Protein AF-A0A938NHD4-F1 (afdb_monomer)

Mean predicted aligned error: 3.76 Å

Solvent-accessible surface area (backbone atoms only — not comparable to ful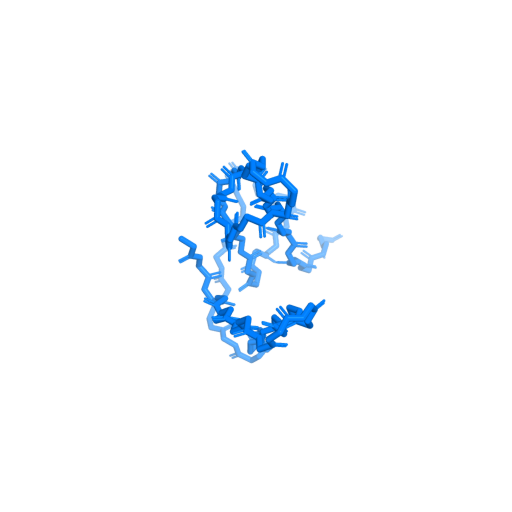l-atom values): 3829 Å² total; per-residue (Å²): 104,39,58,62,49,77,48,72,58,90,95,44,79,46,77,48,66,58,87,85,50,85,64,42,73,36,97,84,67,60,29,34,35,46,26,32,39,86,51,76,41,79,75,51,70,56,96,93,38,76,38,70,46,70,52,80,41,66,47,77,111

Nearest PDB structures (foldseek):
  2yiw-assembly1_A  TM=3.818E-01  e=5.946E+00  Homo sapiens
  3p79-assembly1_A  TM=3.459E-01  e=7.110E+00  Mus musculus
  3l8s-assembly1_A  TM=3.566E-01  e=7.110E+00  Homo sapiens
  4kin-assembly4_D  TM=3.681E-01  e=7.547E+00  Homo sapiens
  5r90-assembly1_A  TM=3.760E-01  e=7.547E+00  Mus musculus

Radius of gyration: 13.32 Å; Cα contacts (8 Å, |Δi|>4): 108; chains: 1; bounding box: 33×16×35 Å

Structure (mmCIF, N/CA/C/O backbone):
data_AF-A0A938NHD4-F1
#
_entry.id   AF-A0A938NHD4-F1
#
loop_
_atom_site.group_PDB
_atom_site.id
_atom_site.type_symbol
_atom_site.label_atom_id
_atom_site.label_alt_id
_atom_site.label_comp_id
_atom_site.label_asym_id
_atom_site.label_entity_id
_atom_site.label_seq_id
_atom_site.pdbx_PDB_ins_code
_atom_site.Cartn_x
_atom_site.Cartn_y
_atom_site.Cartn_z
_atom_site.occupancy
_atom_site.B_iso_or_equiv
_atom_site.auth_seq_id
_atom_site.auth_comp_id
_atom_site.auth_asym_id
_atom_site.auth_atom_id
_atom_site.pdbx_PDB_model_num
ATOM 1 N N . MET A 1 1 ? -2.937 6.176 -4.020 1.00 86.69 1 MET A N 1
ATOM 2 C CA . MET A 1 1 ? -2.497 4.763 -3.988 1.00 86.69 1 MET A CA 1
ATOM 3 C C . MET A 1 1 ? -2.369 4.263 -5.419 1.00 86.69 1 MET A C 1
ATOM 5 O O . MET A 1 1 ? -3.206 4.619 -6.237 1.00 86.69 1 MET A O 1
ATOM 9 N N . GLN A 1 2 ? -1.345 3.472 -5.722 1.00 91.31 2 GLN A N 1
ATOM 10 C CA . GLN A 1 2 ? -1.091 2.872 -7.034 1.00 91.31 2 GLN A CA 1
ATOM 11 C C . GLN A 1 2 ? -1.271 1.357 -6.927 1.00 91.31 2 GLN A C 1
ATOM 13 O O . GLN A 1 2 ? -0.586 0.743 -6.114 1.00 91.31 2 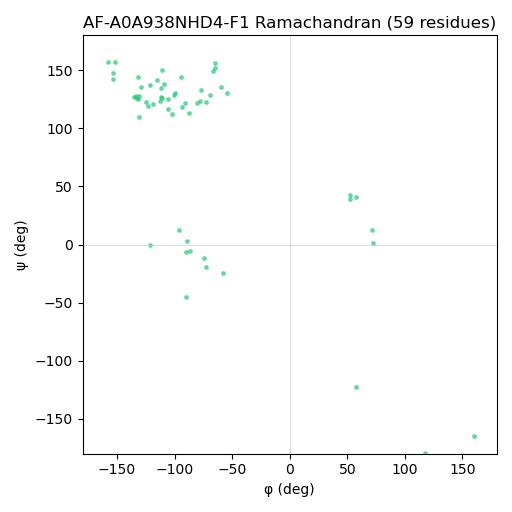GLN A O 1
ATOM 18 N N . ASN A 1 3 ? -2.153 0.775 -7.751 1.00 94.44 3 ASN A N 1
ATOM 19 C CA . ASN A 1 3 ? -2.414 -0.673 -7.811 1.00 94.44 3 ASN A CA 1
ATOM 20 C C . ASN A 1 3 ? -2.744 -1.308 -6.440 1.00 94.44 3 ASN A C 1
ATOM 22 O O . ASN A 1 3 ? -2.240 -2.369 -6.080 1.00 94.44 3 ASN A O 1
ATOM 26 N N . ILE A 1 4 ? -3.566 -0.612 -5.652 1.00 95.94 4 ILE A N 1
ATOM 27 C CA . ILE A 1 4 ? -4.051 -1.080 -4.353 1.00 95.94 4 ILE A CA 1
ATOM 28 C C . ILE A 1 4 ? -5.549 -0.823 -4.293 1.00 95.94 4 ILE A C 1
ATOM 30 O O . ILE A 1 4 ? -5.990 0.312 -4.474 1.00 95.94 4 ILE A O 1
ATOM 34 N N . GLU A 1 5 ? -6.302 -1.865 -3.970 1.00 95.69 5 GLU A N 1
ATOM 35 C CA . GLU A 1 5 ? -7.680 -1.765 -3.509 1.00 95.69 5 GLU A CA 1
ATOM 36 C C . GLU A 1 5 ? -7.738 -2.188 -2.040 1.00 95.69 5 GLU A C 1
ATOM 38 O O . GLU A 1 5 ? -7.137 -3.187 -1.644 1.00 95.69 5 GLU A O 1
ATOM 43 N N . THR A 1 6 ? -8.451 -1.417 -1.224 1.00 95.06 6 THR A N 1
ATOM 44 C CA . THR A 1 6 ? -8.626 -1.690 0.205 1.00 95.06 6 THR A CA 1
ATOM 45 C C . THR A 1 6 ? -10.101 -1.845 0.528 1.00 95.06 6 THR A C 1
ATOM 47 O O . THR A 1 6 ? -10.908 -1.018 0.103 1.00 95.06 6 THR A O 1
ATOM 50 N N . LYS A 1 7 ? -10.446 -2.838 1.347 1.00 95.19 7 LYS A N 1
ATOM 51 C CA . LYS A 1 7 ? -11.804 -3.028 1.863 1.00 95.19 7 LYS A CA 1
ATOM 52 C C . LYS A 1 7 ? -11.759 -3.331 3.354 1.00 95.19 7 LYS A C 1
ATOM 54 O O . LYS A 1 7 ? -11.071 -4.262 3.763 1.00 95.19 7 LYS A O 1
ATOM 59 N N . VAL A 1 8 ? -12.512 -2.573 4.147 1.00 93.75 8 VAL A N 1
ATOM 60 C CA . VAL A 1 8 ? -12.691 -2.830 5.582 1.00 93.75 8 VAL A CA 1
ATOM 61 C C . VAL A 1 8 ? -14.083 -3.405 5.813 1.00 93.75 8 VAL A C 1
ATOM 63 O O . VAL A 1 8 ? -15.077 -2.817 5.391 1.00 93.75 8 VAL A O 1
ATOM 66 N N . VAL A 1 9 ? -14.155 -4.568 6.459 1.00 93.75 9 VAL A N 1
ATOM 67 C CA . VAL A 1 9 ? -15.410 -5.198 6.895 1.00 93.75 9 VAL A CA 1
ATOM 68 C C . VAL A 1 9 ? -15.256 -5.589 8.359 1.00 93.75 9 VAL A C 1
ATOM 70 O O . VAL A 1 9 ? -14.481 -6.488 8.688 1.00 93.75 9 VAL A O 1
ATOM 73 N N . GLY A 1 10 ? -15.967 -4.892 9.248 1.00 89.50 10 GLY A N 1
ATOM 74 C CA . GLY A 1 10 ? -15.734 -5.000 10.689 1.00 89.50 10 GLY A CA 1
ATOM 75 C C . GLY A 1 10 ? -14.282 -4.652 11.025 1.00 89.50 10 GLY A C 1
ATOM 76 O O . GLY A 1 10 ? -13.798 -3.592 10.641 1.00 89.50 10 GLY A O 1
ATOM 77 N N . ASN A 1 11 ? -13.576 -5.584 11.668 1.00 90.25 11 ASN A N 1
ATOM 78 C CA . ASN A 1 11 ? -12.168 -5.425 12.051 1.00 90.25 11 ASN A CA 1
ATOM 79 C C . ASN A 1 11 ? -11.184 -6.055 11.045 1.00 90.25 11 ASN A C 1
ATOM 81 O O . ASN A 1 11 ? -10.007 -6.224 11.359 1.00 90.25 11 ASN A O 1
ATOM 85 N N . LEU A 1 12 ? -11.650 -6.437 9.851 1.00 93.94 12 LEU A N 1
ATOM 86 C CA . LEU A 1 12 ? -10.824 -7.048 8.812 1.00 93.94 12 LEU A CA 1
ATOM 87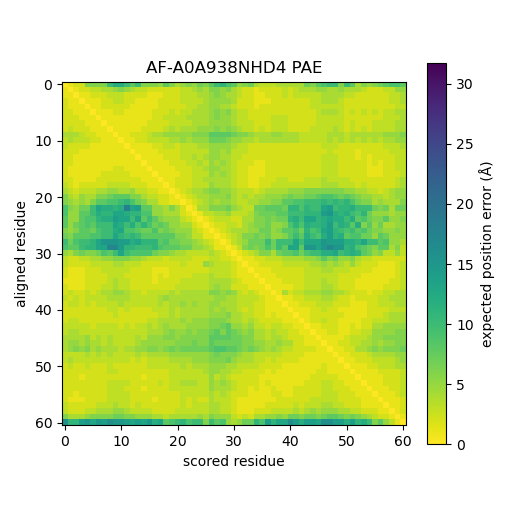 C C . LEU A 1 12 ? -10.537 -6.048 7.690 1.00 93.94 12 LEU A C 1
ATOM 89 O O . LEU A 1 12 ? -11.445 -5.639 6.966 1.00 93.94 12 LEU A O 1
ATOM 93 N N . LEU A 1 13 ? -9.260 -5.712 7.506 1.00 95.75 13 LEU A N 1
ATOM 94 C CA . LEU A 1 13 ? -8.761 -4.987 6.340 1.00 95.75 13 LEU A CA 1
ATOM 95 C C . LEU A 1 13 ? -8.266 -5.990 5.290 1.00 95.75 13 LEU A C 1
ATOM 97 O O . LEU A 1 13 ? -7.320 -6.734 5.531 1.00 95.75 13 LEU A O 1
ATOM 101 N N . THR A 1 14 ? -8.883 -5.980 4.112 1.00 97.00 14 THR A N 1
ATOM 102 C CA . THR A 1 14 ? -8.414 -6.704 2.924 1.00 97.00 14 THR A CA 1
ATOM 103 C C . THR A 1 14 ? -7.685 -5.739 1.998 1.00 97.00 14 THR A C 1
ATOM 105 O O . THR A 1 14 ? -8.218 -4.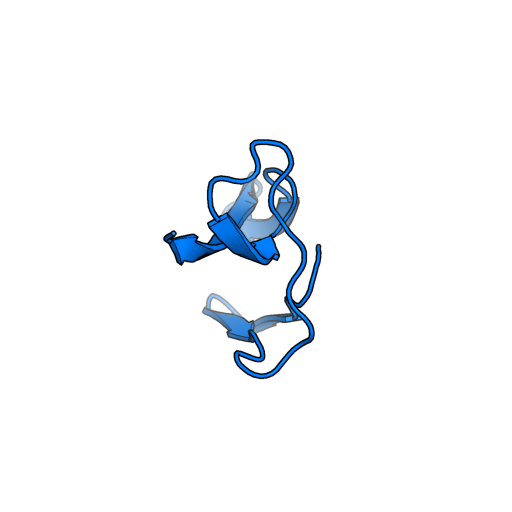674 1.680 1.00 97.00 14 THR A O 1
ATOM 108 N N . ILE A 1 15 ? -6.483 -6.117 1.563 1.00 97.12 15 ILE A N 1
ATOM 109 C CA . ILE A 1 15 ? -5.664 -5.361 0.611 1.00 97.12 15 ILE A CA 1
ATOM 110 C C . ILE A 1 15 ? -5.459 -6.236 -0.621 1.00 97.12 15 ILE A C 1
ATOM 112 O O . ILE A 1 15 ? -4.894 -7.323 -0.521 1.00 97.12 15 ILE A O 1
ATOM 116 N N . THR A 1 16 ? -5.892 -5.746 -1.776 1.00 97.19 16 THR A N 1
ATOM 117 C CA . THR A 1 16 ? -5.781 -6.455 -3.051 1.00 97.19 16 THR A CA 1
ATOM 118 C C . THR A 1 16 ? -4.797 -5.727 -3.955 1.00 97.19 16 THR A C 1
ATOM 120 O O . THR A 1 16 ? -4.932 -4.526 -4.197 1.00 97.19 16 THR A O 1
ATOM 123 N N . ILE A 1 17 ? -3.805 -6.465 -4.457 1.00 96.94 17 ILE A N 1
ATOM 124 C CA . ILE A 1 17 ? -2.755 -5.970 -5.352 1.00 96.94 17 ILE A CA 1
ATOM 125 C C . ILE A 1 17 ? -2.661 -6.920 -6.542 1.00 96.94 17 ILE A C 1
ATOM 127 O O . ILE A 1 17 ? -2.513 -8.129 -6.360 1.00 96.94 17 ILE A O 1
ATOM 131 N N . LYS A 1 18 ? -2.718 -6.381 -7.762 1.00 95.56 18 LYS A N 1
ATOM 132 C CA . LYS A 1 18 ? -2.548 -7.167 -8.989 1.00 95.56 18 LYS A CA 1
ATOM 133 C C . LYS A 1 18 ? -1.067 -7.249 -9.353 1.00 95.56 18 LYS A C 1
ATOM 135 O 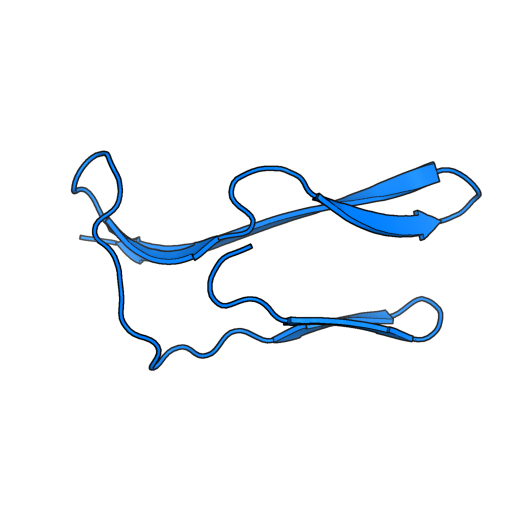O . LYS A 1 18 ? -0.456 -6.233 -9.675 1.00 95.56 18 LYS A O 1
ATOM 140 N N . LEU A 1 19 ? -0.468 -8.436 -9.276 1.00 93.12 19 LEU A N 1
ATOM 141 C CA . LEU A 1 19 ? 0.975 -8.619 -9.519 1.00 93.12 19 LEU A CA 1
ATOM 142 C C . LEU A 1 19 ? 1.372 -8.505 -11.001 1.00 93.12 19 LEU A C 1
ATOM 144 O O . LEU A 1 19 ? 2.539 -8.276 -11.316 1.00 93.12 19 LEU A O 1
ATOM 148 N N . ASP A 1 20 ? 0.403 -8.658 -11.898 1.00 90.88 20 ASP A N 1
ATOM 149 C CA . ASP A 1 20 ? 0.528 -8.554 -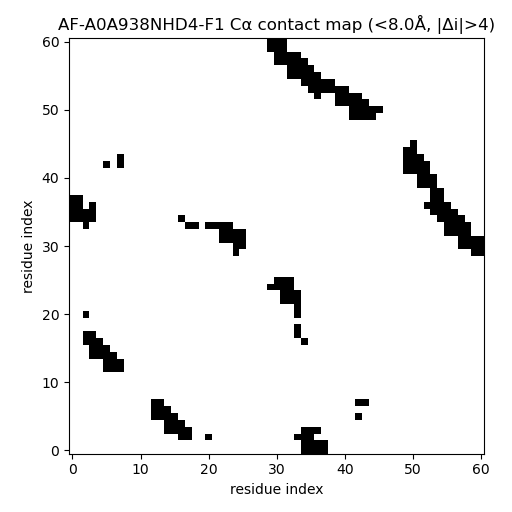13.352 1.00 90.88 20 ASP A CA 1
ATOM 150 C C . ASP A 1 20 ? 0.308 -7.125 -13.884 1.00 90.88 20 ASP A C 1
ATOM 152 O O . ASP A 1 20 ? 0.362 -6.896 -15.092 1.00 90.88 20 ASP A O 1
ATOM 156 N N . ALA A 1 21 ? 0.088 -6.146 -13.001 1.00 85.06 21 ALA A N 1
ATOM 157 C CA . ALA A 1 21 ? -0.081 -4.754 -13.397 1.00 85.06 21 ALA A CA 1
ATOM 158 C C . ALA A 1 21 ? 1.203 -4.161 -14.023 1.00 85.06 21 ALA A C 1
ATOM 160 O O . ALA A 1 21 ? 2.318 -4.554 -13.652 1.00 85.06 21 ALA A O 1
ATOM 161 N N . PRO A 1 22 ? 1.075 -3.165 -14.927 1.00 81.50 22 PRO A N 1
ATOM 162 C CA . PRO A 1 22 ? 2.217 -2.436 -15.466 1.00 81.50 22 PRO A CA 1
ATOM 163 C C . PRO A 1 22 ? 3.083 -1.849 -14.351 1.00 81.50 22 PRO A C 1
ATOM 165 O O . PRO A 1 22 ? 2.586 -1.181 -13.442 1.00 81.50 22 PRO A O 1
ATOM 168 N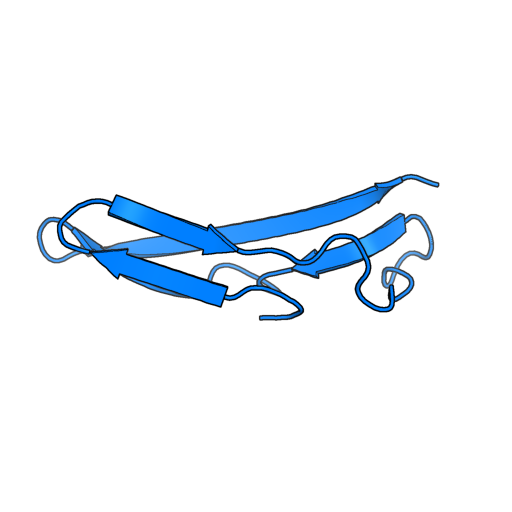 N . ARG A 1 23 ? 4.391 -2.095 -14.432 1.00 82.75 23 ARG A N 1
ATOM 169 C CA . ARG A 1 23 ? 5.351 -1.678 -13.408 1.00 82.75 23 ARG A CA 1
ATOM 170 C C . ARG A 1 23 ? 5.968 -0.338 -13.772 1.00 82.75 23 ARG A C 1
ATOM 172 O O . ARG A 1 23 ? 6.246 -0.068 -14.938 1.00 82.75 23 ARG A O 1
ATOM 179 N N . THR A 1 24 ? 6.231 0.484 -12.765 1.00 79.50 24 THR A N 1
ATOM 180 C CA . THR A 1 24 ? 6.942 1.758 -12.936 1.00 79.50 24 THR A CA 1
ATOM 181 C C . THR A 1 24 ? 8.330 1.641 -12.323 1.00 79.50 24 THR A C 1
ATOM 183 O O . THR A 1 24 ? 8.475 1.080 -11.238 1.00 79.50 24 THR A O 1
ATOM 186 N N . ALA A 1 25 ? 9.362 2.164 -12.986 1.00 80.25 25 ALA A N 1
ATOM 187 C CA . ALA A 1 25 ? 10.672 2.283 -12.352 1.00 80.25 25 ALA A CA 1
ATOM 188 C C . ALA A 1 25 ? 10.554 3.166 -11.100 1.00 80.25 25 ALA A C 1
ATOM 190 O O . ALA A 1 25 ? 9.888 4.204 -11.122 1.00 80.25 25 ALA A O 1
ATOM 191 N N . SER A 1 26 ? 11.174 2.754 -9.996 1.00 80.19 26 SER A N 1
ATOM 192 C CA . SER A 1 26 ? 11.261 3.607 -8.816 1.00 80.19 26 SER A CA 1
ATOM 193 C C . SER A 1 26 ? 12.104 4.845 -9.119 1.00 80.19 26 SER A C 1
ATOM 195 O O . SER A 1 26 ? 12.962 4.826 -10.000 1.00 80.19 26 SER A O 1
ATOM 197 N N . ALA A 1 27 ? 11.887 5.929 -8.368 1.00 75.69 27 ALA A N 1
ATOM 198 C CA . ALA A 1 27 ? 12.588 7.199 -8.581 1.00 75.69 27 ALA A CA 1
ATOM 199 C C . ALA A 1 27 ? 14.125 7.080 -8.492 1.00 75.69 27 ALA A C 1
ATOM 201 O O . ALA A 1 27 ? 14.838 7.886 -9.076 1.00 75.69 27 ALA A O 1
ATOM 202 N N . SER A 1 28 ? 14.639 6.070 -7.781 1.00 78.62 28 SER A N 1
ATOM 203 C CA . SER A 1 28 ? 16.075 5.776 -7.690 1.00 78.62 28 SER A CA 1
ATOM 204 C C . SER A 1 28 ? 16.585 4.810 -8.768 1.00 78.62 28 SER A C 1
ATOM 206 O O . SER A 1 28 ? 17.782 4.543 -8.812 1.00 78.62 28 SER A O 1
ATOM 208 N N . GLY A 1 29 ? 15.696 4.240 -9.589 1.00 77.62 29 GLY A N 1
ATOM 209 C CA . GLY A 1 29 ? 16.007 3.230 -10.604 1.00 77.62 29 GLY A CA 1
ATOM 210 C C . GLY A 1 29 ? 16.346 1.840 -10.052 1.00 77.62 29 GLY A C 1
ATOM 211 O O . GLY A 1 29 ? 16.642 0.938 -10.825 1.00 77.62 29 GLY A O 1
ATOM 212 N N . LYS A 1 30 ? 16.301 1.641 -8.727 1.00 81.50 30 LYS A N 1
ATOM 213 C CA . LYS A 1 30 ? 16.759 0.405 -8.061 1.00 81.50 30 LYS A CA 1
ATOM 214 C C . LYS A 1 30 ? 15.699 -0.694 -7.965 1.00 81.50 30 LYS A C 1
ATOM 216 O O . LYS A 1 30 ? 15.974 -1.770 -7.444 1.00 81.50 30 LYS A O 1
ATOM 221 N N . SER A 1 31 ? 14.468 -0.411 -8.376 1.00 85.25 31 SER A N 1
ATOM 222 C CA . SER A 1 31 ? 13.353 -1.352 -8.262 1.00 85.25 31 SER A CA 1
ATOM 223 C C . SER A 1 31 ? 12.241 -1.035 -9.253 1.00 85.25 31 SER A C 1
ATOM 225 O O . SER A 1 31 ? 12.099 0.103 -9.703 1.00 85.25 31 SER A O 1
ATOM 227 N N . GLN A 1 32 ? 11.426 -2.040 -9.571 1.00 90.31 32 GLN A N 1
ATOM 228 C CA . GLN A 1 32 ? 10.185 -1.867 -10.323 1.00 90.31 32 GLN A CA 1
ATOM 229 C C . GLN A 1 32 ? 9.003 -1.910 -9.355 1.00 90.31 32 GLN A C 1
ATOM 231 O O . GLN A 1 32 ? 8.721 -2.945 -8.752 1.00 90.31 32 GLN A O 1
ATOM 236 N N . VAL A 1 33 ? 8.320 -0.781 -9.185 1.00 91.75 33 VAL A N 1
ATOM 237 C CA . VAL A 1 33 ? 7.166 -0.651 -8.292 1.00 91.75 33 VAL A CA 1
ATOM 238 C C . VAL A 1 33 ? 5.966 -1.365 -8.912 1.00 91.75 33 VAL A C 1
ATOM 240 O O . VAL A 1 33 ? 5.557 -1.043 -10.028 1.00 91.75 33 VAL A O 1
ATOM 243 N N . ILE A 1 34 ? 5.413 -2.327 -8.170 1.00 94.31 34 ILE A N 1
ATOM 244 C CA . ILE A 1 34 ? 4.163 -3.032 -8.485 1.00 94.31 34 ILE A CA 1
ATOM 245 C C . ILE A 1 34 ? 2.988 -2.283 -7.853 1.00 94.31 34 ILE A C 1
ATOM 247 O O . ILE A 1 34 ? 1.969 -2.074 -8.503 1.00 94.31 34 ILE A O 1
ATOM 251 N N . ALA A 1 35 ? 3.122 -1.876 -6.588 1.00 94.75 35 ALA A N 1
ATOM 252 C CA . ALA A 1 35 ? 2.098 -1.138 -5.862 1.00 94.75 35 ALA A CA 1
ATOM 253 C C . ALA A 1 35 ? 2.705 -0.273 -4.757 1.00 94.75 35 ALA A C 1
ATOM 255 O O . ALA A 1 35 ? 3.704 -0.642 -4.135 1.00 94.75 35 ALA A O 1
ATOM 256 N N . SER A 1 36 ? 2.085 0.873 -4.487 1.00 94.19 36 SER A N 1
ATOM 257 C CA . SER A 1 36 ? 2.480 1.730 -3.372 1.00 94.19 36 SER A CA 1
ATOM 258 C C . SER A 1 36 ? 1.317 2.577 -2.870 1.00 94.19 36 SER A C 1
ATOM 260 O O . SER A 1 36 ? 0.519 3.100 -3.654 1.00 94.19 36 SER A O 1
ATOM 262 N N . THR A 1 37 ? 1.234 2.777 -1.556 1.00 95.75 37 THR A N 1
ATOM 263 C CA . THR A 1 37 ? 0.345 3.799 -0.983 1.00 95.75 37 THR A CA 1
ATOM 264 C C . THR A 1 37 ? 0.882 5.218 -1.179 1.00 95.75 37 THR A C 1
ATOM 266 O O . THR A 1 37 ? 0.113 6.159 -1.006 1.00 95.75 37 THR A O 1
ATOM 269 N N . GLN A 1 38 ? 2.146 5.374 -1.605 1.00 92.38 38 GLN A N 1
ATOM 270 C CA . GLN A 1 38 ? 2.850 6.655 -1.774 1.00 92.38 38 GLN A CA 1
ATOM 271 C C . GLN A 1 38 ? 2.895 7.481 -0.475 1.00 92.38 38 GLN A C 1
ATOM 273 O O . GLN A 1 38 ? 2.714 8.695 -0.476 1.00 92.38 38 GLN A O 1
ATOM 278 N N . GLY A 1 39 ? 3.128 6.794 0.645 1.00 92.94 39 GLY A N 1
ATOM 279 C CA . GLY A 1 39 ? 3.061 7.351 1.996 1.00 92.94 39 GLY A CA 1
ATOM 280 C C . GLY A 1 39 ? 1.982 6.674 2.839 1.00 92.9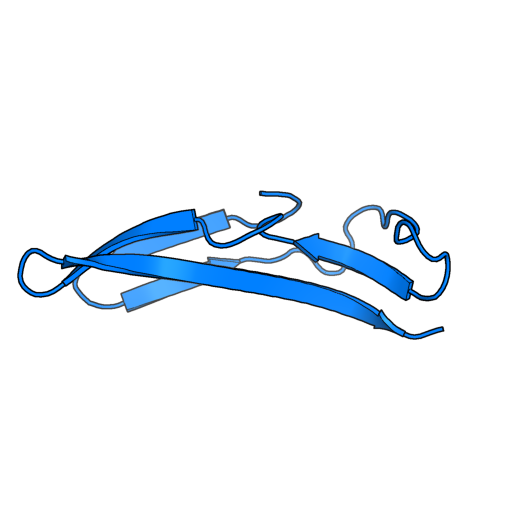4 39 GLY A C 1
ATOM 281 O O . GLY A 1 39 ? 1.311 5.746 2.386 1.00 92.94 39 GLY A O 1
ATOM 282 N N . ASN A 1 40 ? 1.834 7.114 4.086 1.00 96.12 40 ASN A N 1
ATOM 283 C CA . ASN A 1 40 ? 0.834 6.562 4.995 1.00 96.12 40 ASN A CA 1
ATOM 284 C C . ASN A 1 40 ? -0.541 7.171 4.70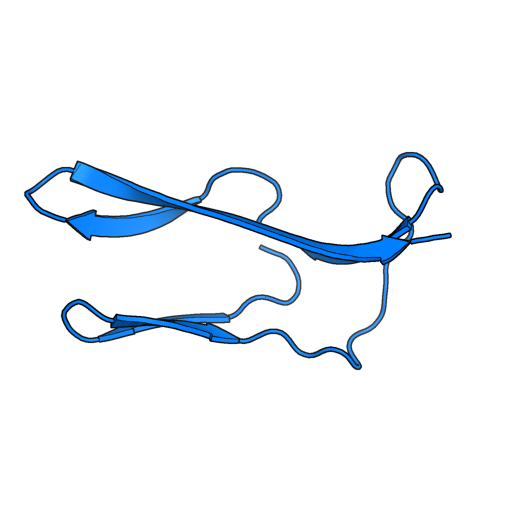3 1.00 96.12 40 ASN A C 1
ATOM 286 O O . ASN A 1 40 ? -0.719 8.384 4.812 1.00 96.12 40 ASN A O 1
ATOM 290 N N . VAL A 1 41 ? -1.522 6.330 4.389 1.00 95.31 41 VAL A N 1
ATOM 291 C CA . VAL A 1 41 ? -2.907 6.741 4.112 1.00 95.31 41 VAL A CA 1
ATOM 292 C C . VAL A 1 41 ? -3.844 6.275 5.224 1.00 95.31 41 VAL A C 1
ATOM 294 O O . VAL A 1 41 ? -3.580 5.266 5.871 1.00 95.31 41 VAL A O 1
ATOM 297 N N . SER A 1 42 ? -4.931 7.003 5.484 1.00 95.38 42 SER A N 1
ATOM 298 C CA . SER A 1 42 ? -5.972 6.534 6.411 1.00 95.38 42 SER A CA 1
ATOM 299 C C . SER A 1 42 ? -6.849 5.485 5.727 1.00 95.38 42 SER A C 1
ATOM 301 O O . SER A 1 42 ? -7.309 5.729 4.615 1.00 95.38 42 SER A O 1
ATOM 303 N N . VAL A 1 43 ? -7.113 4.358 6.391 1.00 94.38 43 VAL A N 1
ATOM 304 C CA . VAL A 1 43 ? -7.974 3.277 5.854 1.00 94.38 43 VAL A CA 1
ATOM 305 C C . VAL A 1 43 ? -9.188 2.959 6.725 1.00 94.38 43 VAL A C 1
ATOM 307 O O . VAL A 1 43 ? -9.990 2.102 6.372 1.00 94.38 43 VAL A O 1
ATOM 310 N N . GLY A 1 44 ? -9.339 3.655 7.848 1.00 92.12 44 GLY A N 1
ATOM 311 C CA . GLY A 1 44 ? -10.443 3.485 8.783 1.00 92.12 44 GLY A CA 1
ATOM 312 C C . GLY A 1 44 ? -10.081 4.037 10.153 1.00 92.12 44 GLY A C 1
ATOM 313 O O . GLY A 1 44 ? -9.082 4.749 10.298 1.00 92.12 44 GLY A O 1
ATOM 314 N N . GLU A 1 45 ? -10.870 3.665 11.153 1.00 92.69 45 GLU A N 1
ATOM 315 C CA . GLU A 1 45 ? -10.656 4.032 12.550 1.00 92.69 45 GLU A CA 1
ATOM 316 C C . GLU A 1 45 ? -10.780 2.801 13.450 1.00 92.69 45 GLU A C 1
ATOM 318 O O . GLU A 1 45 ? -11.592 1.914 13.193 1.00 92.69 45 GLU A O 1
ATOM 323 N N . LEU A 1 46 ? -9.962 2.756 14.500 1.00 89.75 46 LEU A N 1
ATOM 324 C CA . LEU A 1 46 ? -10.039 1.780 15.584 1.00 89.75 46 LEU A CA 1
ATOM 325 C C . LEU A 1 46 ? -9.938 2.553 16.898 1.00 89.75 46 LEU A C 1
ATOM 327 O O . LEU A 1 46 ? -9.025 3.362 17.064 1.00 89.75 46 LEU A O 1
ATOM 331 N N . ASP A 1 47 ? -10.900 2.353 17.798 1.00 92.31 47 ASP A N 1
ATOM 332 C CA . ASP A 1 47 ? -10.976 3.046 19.092 1.00 92.31 47 ASP A CA 1
ATOM 333 C C . ASP A 1 47 ? -10.892 4.584 18.979 1.00 92.31 47 ASP A C 1
ATOM 335 O O . ASP A 1 47 ? -10.217 5.257 19.760 1.00 92.31 47 ASP A O 1
ATOM 339 N N . GLY A 1 48 ? -11.541 5.153 17.954 1.00 93.38 48 GLY A N 1
ATOM 340 C CA . GLY A 1 48 ? -11.555 6.598 17.692 1.00 93.38 48 GLY A CA 1
ATOM 341 C C . GLY A 1 48 ? -10.224 7.171 17.187 1.00 93.38 48 GLY A C 1
ATOM 342 O O . GLY A 1 48 ? -10.042 8.388 17.179 1.00 93.38 48 GLY A O 1
ATOM 343 N N . LYS A 1 49 ? -9.274 6.317 16.783 1.00 95.69 49 LYS A N 1
ATOM 344 C CA . LYS A 1 49 ? -7.990 6.725 16.196 1.00 95.69 49 LYS A CA 1
ATOM 345 C C . LYS A 1 49 ? -7.879 6.256 14.744 1.00 95.69 49 LYS A C 1
ATOM 347 O O . LYS A 1 49 ? -8.265 5.128 14.440 1.00 95.69 49 LYS A O 1
ATOM 352 N N . PRO A 1 50 ? -7.299 7.068 13.841 1.00 94.56 50 PRO A N 1
ATOM 353 C CA . PRO A 1 50 ? -7.157 6.691 12.442 1.00 94.56 50 PRO A CA 1
ATOM 354 C C . PRO A 1 50 ? -6.140 5.560 12.271 1.00 94.56 50 PRO A C 1
ATOM 356 O O . PRO A 1 50 ? -4.986 5.672 12.689 1.00 94.56 50 PRO A O 1
ATOM 359 N N . ILE A 1 51 ? -6.541 4.504 11.570 1.00 95.12 51 ILE A N 1
ATOM 360 C CA . ILE A 1 51 ? -5.647 3.430 11.138 1.00 95.12 51 ILE A CA 1
ATOM 361 C C . ILE A 1 51 ? -4.865 3.931 9.926 1.00 95.12 51 ILE A C 1
ATOM 363 O O . ILE A 1 51 ? -5.453 4.333 8.916 1.00 95.12 51 ILE A O 1
ATOM 367 N N . LYS A 1 52 ? -3.534 3.902 10.014 1.00 96.25 52 LYS A N 1
ATOM 368 C CA . LYS A 1 52 ? -2.640 4.295 8.922 1.00 96.25 52 LYS A CA 1
ATOM 369 C C . LYS A 1 52 ? -2.096 3.063 8.207 1.00 96.25 52 LYS A C 1
ATOM 371 O O . LYS A 1 52 ? -1.541 2.176 8.845 1.00 96.25 52 LYS A O 1
ATOM 376 N N . LEU A 1 53 ? -2.221 3.040 6.884 1.00 96.62 53 LEU A N 1
ATOM 377 C CA . LEU A 1 53 ? -1.692 1.999 6.013 1.00 96.62 53 LEU A CA 1
ATOM 378 C C . LEU A 1 53 ? -0.544 2.553 5.166 1.00 96.62 53 LEU A C 1
ATOM 380 O O . LEU A 1 53 ? -0.716 3.539 4.448 1.00 96.62 53 LEU A O 1
ATOM 384 N N . GLY A 1 54 ? 0.603 1.881 5.222 1.00 97.19 54 GLY A N 1
ATOM 385 C CA . GLY A 1 54 ? 1.729 2.083 4.318 1.00 97.19 54 GLY A CA 1
ATOM 386 C C . GLY A 1 54 ? 2.072 0.765 3.631 1.00 97.19 54 GLY A C 1
ATOM 387 O O . GLY A 1 54 ? 2.399 -0.203 4.312 1.00 97.19 54 GLY A O 1
ATOM 388 N N . VAL A 1 55 ? 1.993 0.706 2.301 1.00 95.69 55 VAL A N 1
ATOM 389 C CA . VAL A 1 55 ? 2.327 -0.500 1.524 1.00 95.69 55 VAL A CA 1
ATOM 390 C C . VAL A 1 55 ? 3.300 -0.141 0.418 1.00 95.69 55 VAL A C 1
ATOM 392 O O . VAL A 1 55 ? 3.097 0.840 -0.295 1.00 95.69 55 VAL A O 1
ATOM 395 N N . ASN A 1 56 ? 4.325 -0.976 0.254 1.00 94.06 56 ASN A N 1
ATOM 396 C CA . ASN A 1 56 ? 5.198 -0.997 -0.911 1.00 94.06 56 ASN A CA 1
ATOM 397 C C . ASN A 1 56 ? 5.333 -2.443 -1.391 1.00 94.06 56 ASN A C 1
ATOM 399 O O . ASN A 1 56 ? 5.727 -3.319 -0.628 1.00 94.06 56 ASN A O 1
ATOM 403 N N . CYS A 1 57 ? 5.027 -2.676 -2.660 1.00 94.00 57 CYS A N 1
ATOM 404 C CA . CYS A 1 57 ? 5.230 -3.942 -3.347 1.00 94.00 57 CYS A CA 1
ATOM 405 C C . CYS A 1 57 ? 6.075 -3.657 -4.587 1.00 94.00 57 CYS A C 1
ATOM 407 O O . CYS A 1 57 ? 5.714 -2.804 -5.401 1.00 94.00 57 CYS A O 1
ATOM 409 N N . TYR A 1 58 ? 7.224 -4.314 -4.713 1.00 93.25 58 TYR A N 1
ATOM 410 C CA . TYR A 1 58 ? 8.173 -4.050 -5.788 1.00 93.25 58 TYR A CA 1
ATOM 411 C C . TYR A 1 58 ? 8.991 -5.294 -6.131 1.00 93.25 58 TYR A C 1
ATOM 413 O O . TYR A 1 58 ? 9.166 -6.183 -5.300 1.00 93.25 58 TYR A O 1
ATOM 421 N N . VAL A 1 59 ? 9.515 -5.320 -7.354 1.00 90.38 59 VAL A N 1
ATOM 422 C CA . VAL A 1 59 ? 10.564 -6.253 -7.772 1.00 90.38 59 VAL A CA 1
ATOM 423 C C . VAL A 1 59 ? 11.916 -5.576 -7.517 1.00 90.38 59 VAL A C 1
ATOM 425 O O . VAL A 1 59 ? 12.118 -4.461 -8.019 1.00 90.38 59 VAL A O 1
ATOM 428 N N . PRO A 1 60 ? 12.816 -6.171 -6.713 1.00 86.44 60 PRO A N 1
ATOM 429 C CA . PRO A 1 60 ? 14.181 -5.672 -6.576 1.00 86.44 60 PRO A CA 1
ATOM 430 C C . PRO A 1 60 ? 14.939 -5.837 -7.901 1.00 86.44 60 PRO A C 1
ATOM 432 O O . PRO A 1 60 ? 14.625 -6.739 -8.677 1.00 86.44 60 PRO A O 1
ATOM 435 N N . ALA A 1 61 ? 15.890 -4.942 -8.171 1.00 71.44 61 ALA A N 1
ATOM 436 C CA . ALA A 1 61 ? 16.838 -5.113 -9.273 1.00 71.44 61 ALA A CA 1
ATOM 437 C C . ALA A 1 61 ? 17.811 -6.273 -9.014 1.00 71.44 61 ALA A C 1
ATOM 439 O O . ALA A 1 61 ? 18.116 -6.526 -7.824 1.00 71.44 61 ALA A O 1
#

pLDDT: mean 91.07, std 6.18, range [71.44, 97.19]

Sequence (61 aa):
MQNIETKVVGNLLTITIKLDAPRTASASGKSQVIASTQGNVSVGELDGKPIKLGVNCYVPA

Foldseek 3Di:
DFQWDWDDDPNDIDIDGDQPDDWDQDPVNFWTWRDWPVDWDFDDDDPNHTDTDTDTDIGGD

Secondary structure (DSSP, 8-state):
-BS-EEEEETTEEEEE--TTSPPEE-TTSSEEEEEE-SS-EEEEEETTEEEEE--EEEEE-